Protein AF-A0A2H0VUM6-F1 (afdb_monomer)

Radius of gyration: 13.94 Å; Cα contacts (8 Å, |Δi|>4): 97; chains: 1; bounding box: 42×25×35 Å

Sequence (114 aa):
MEINRKQVVEGFLQNIYRISNKEYQKRIWIEGAGPECHDFDEAVNDFFGDSEPILENYRNYGLSQNQYRILKKFHAEFRIFADEHDIPEEFIDTPEWERIMEMAKEVLKEFGYI

Foldseek 3Di:
DPPPLVVLVVVLLVLLVCLLDLVSQCCCQPVVNDPDVQHPVNSVCSNCVSVVVCLVPVVVSVDDPVLSVLSVVLVVLVVVVVVPDDRCVVPSPPVSSVVSSVSSVVSCVSVVND

Nearest PDB structures (foldseek):
  4tvq-assembly2_C  TM=5.234E-01  e=4.577E+00  Homo sapiens
  5c21-assembly1_B  TM=2.174E-01  e=5.908E+00  Escherichia coli

pLDDT: mean 93.8, std 8.44, range [46.66, 98.81]

Structure (mmCIF, N/CA/C/O backbone):
data_AF-A0A2H0VUM6-F1
#
_entry.id   AF-A0A2H0VUM6-F1
#
loop_
_atom_site.group_PDB
_atom_site.id
_atom_site.type_symbol
_atom_site.label_atom_id
_atom_site.label_alt_id
_atom_site.label_comp_id
_atom_site.label_asym_id
_atom_site.label_entity_id
_atom_site.label_seq_id
_atom_site.pdbx_PDB_ins_code
_atom_site.Cartn_x
_atom_site.Cartn_y
_atom_site.Cartn_z
_atom_site.occ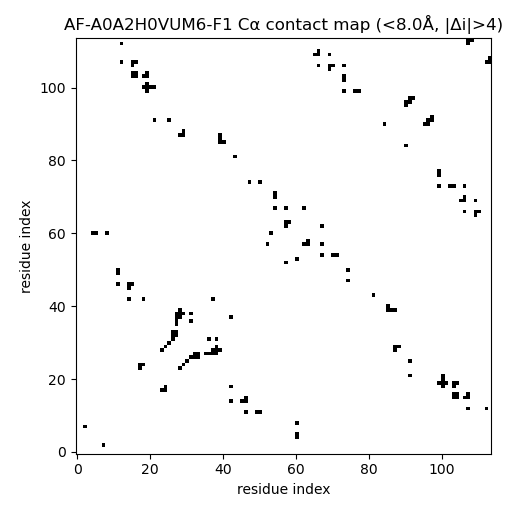upancy
_atom_site.B_iso_or_equiv
_atom_site.auth_seq_id
_atom_site.auth_comp_id
_atom_site.auth_asym_id
_atom_site.auth_atom_id
_atom_site.pdbx_PDB_model_num
ATOM 1 N N . MET A 1 1 ? -26.973 10.665 0.986 1.00 46.66 1 MET A N 1
ATOM 2 C CA . MET A 1 1 ? -26.469 9.316 0.670 1.00 46.66 1 MET A CA 1
ATOM 3 C C . MET A 1 1 ? -25.646 8.885 1.866 1.00 46.66 1 MET A C 1
ATOM 5 O O . MET A 1 1 ? -24.714 9.595 2.215 1.00 46.66 1 MET A O 1
ATOM 9 N N . GLU A 1 2 ? -26.077 7.853 2.584 1.00 53.72 2 GLU A N 1
ATOM 10 C CA . GLU A 1 2 ? -25.372 7.384 3.778 1.00 53.72 2 GLU A CA 1
ATOM 11 C C . GLU A 1 2 ? -24.123 6.630 3.309 1.00 53.72 2 GLU A C 1
ATOM 13 O O . GLU A 1 2 ? -24.228 5.592 2.659 1.00 53.72 2 GLU A O 1
ATOM 18 N N . ILE A 1 3 ? -22.942 7.214 3.522 1.00 62.81 3 ILE A N 1
ATOM 19 C CA . ILE A 1 3 ? -21.677 6.595 3.123 1.00 62.81 3 ILE A CA 1
ATOM 20 C C . ILE A 1 3 ? -21.480 5.368 4.010 1.00 62.81 3 ILE A C 1
ATOM 22 O O . ILE A 1 3 ? -21.341 5.486 5.230 1.00 62.81 3 ILE A O 1
ATOM 26 N N . ASN A 1 4 ? -21.465 4.180 3.406 1.00 81.50 4 ASN A N 1
ATOM 27 C CA . ASN A 1 4 ? -21.176 2.954 4.132 1.00 81.50 4 ASN A CA 1
ATOM 28 C C . ASN A 1 4 ? -19.683 2.913 4.469 1.00 81.50 4 ASN A C 1
ATOM 30 O O . ASN A 1 4 ? -18.860 2.402 3.713 1.00 81.50 4 ASN A O 1
ATOM 34 N N . ARG A 1 5 ? -19.346 3.457 5.638 1.00 80.94 5 ARG A N 1
ATOM 35 C CA . ARG A 1 5 ? -17.989 3.531 6.191 1.00 80.94 5 ARG A CA 1
ATOM 36 C C . ARG A 1 5 ? -17.198 2.233 6.043 1.00 80.94 5 ARG A C 1
ATOM 38 O O . ARG A 1 5 ? -16.007 2.277 5.761 1.00 80.94 5 ARG A O 1
ATOM 45 N N . LYS A 1 6 ? -17.852 1.087 6.254 1.00 83.06 6 LYS A N 1
ATOM 46 C CA . LYS A 1 6 ? -17.199 -0.220 6.158 1.00 83.06 6 LYS A CA 1
ATOM 47 C C . LYS A 1 6 ? -16.758 -0.509 4.724 1.00 83.06 6 LYS A C 1
ATOM 49 O O . LYS A 1 6 ? -15.620 -0.906 4.537 1.00 83.06 6 LYS A O 1
ATOM 54 N N . GLN A 1 7 ? -17.621 -0.253 3.742 1.00 86.06 7 GLN A N 1
ATOM 55 C CA . GLN A 1 7 ? -17.286 -0.437 2.326 1.00 86.06 7 GLN A CA 1
ATOM 56 C C . GLN A 1 7 ? -16.155 0.493 1.881 1.00 86.06 7 GLN A C 1
ATOM 58 O O . GLN A 1 7 ? -15.274 0.051 1.155 1.00 86.06 7 GLN A O 1
ATOM 63 N N . VAL A 1 8 ? -16.140 1.744 2.356 1.00 87.81 8 VAL A N 1
ATOM 64 C CA . VAL A 1 8 ? -15.053 2.688 2.041 1.00 87.81 8 VAL A CA 1
ATOM 65 C C . VAL A 1 8 ? -13.718 2.191 2.591 1.00 87.81 8 VAL A C 1
ATOM 67 O O . VAL A 1 8 ? -12.744 2.109 1.854 1.00 87.81 8 VAL A O 1
ATOM 70 N N . VAL A 1 9 ? -13.670 1.802 3.870 1.00 90.94 9 VAL A N 1
ATOM 71 C CA . VAL A 1 9 ? -12.433 1.286 4.480 1.00 90.94 9 VAL A CA 1
ATOM 72 C C . VAL A 1 9 ? -11.999 -0.032 3.832 1.00 90.94 9 VAL A C 1
ATOM 74 O O . VAL A 1 9 ? -10.809 -0.259 3.658 1.00 90.94 9 VAL A O 1
ATOM 77 N N . GLU A 1 10 ? -12.936 -0.898 3.450 1.00 92.50 10 GLU A N 1
ATOM 78 C CA . GLU A 1 10 ? -12.630 -2.175 2.799 1.00 92.50 10 GLU A CA 1
ATOM 79 C C . GLU A 1 10 ? -12.048 -1.987 1.391 1.00 92.50 10 GLU A C 1
ATOM 81 O O . GLU A 1 10 ? -11.035 -2.610 1.076 1.00 92.50 10 GLU A O 1
ATOM 86 N N . GLY A 1 11 ? -12.615 -1.081 0.585 1.00 91.81 11 GLY A N 1
ATOM 87 C CA . GLY A 1 11 ? -12.054 -0.708 -0.719 1.00 91.81 11 GLY A CA 1
ATOM 88 C C . GLY A 1 11 ? -10.671 -0.068 -0.589 1.00 91.81 11 GLY A C 1
ATOM 89 O O . GLY A 1 11 ? -9.724 -0.477 -1.256 1.00 91.81 11 GLY A O 1
ATOM 90 N N . PHE A 1 12 ? -10.515 0.844 0.369 1.00 95.38 12 PHE A N 1
ATOM 91 C CA . PHE A 1 12 ? -9.230 1.465 0.669 1.00 95.38 12 PHE A CA 1
ATOM 92 C C . PHE A 1 12 ? -8.146 0.439 1.056 1.00 95.38 12 PHE A C 1
ATOM 94 O O . PHE A 1 12 ? -7.015 0.488 0.567 1.00 95.38 12 PHE A O 1
ATOM 101 N N . LEU A 1 13 ? -8.481 -0.537 1.906 1.00 97.31 13 LEU A N 1
ATOM 102 C CA . LEU A 1 13 ? -7.551 -1.603 2.290 1.00 97.31 13 LEU A CA 1
ATOM 103 C C . LEU A 1 13 ? -7.228 -2.541 1.122 1.00 97.31 13 LEU A C 1
ATOM 105 O O . LEU A 1 13 ? -6.107 -3.039 1.045 1.00 97.31 13 LEU A O 1
ATOM 109 N N . GLN A 1 14 ? -8.156 -2.742 0.186 1.00 95.12 14 GLN A N 1
ATOM 110 C CA . GLN A 1 14 ? -7.881 -3.482 -1.044 1.00 95.12 14 GLN A CA 1
ATOM 111 C C . GLN A 1 14 ? -6.832 -2.769 -1.915 1.00 95.12 14 GLN A C 1
ATOM 113 O O . GLN A 1 14 ? -5.953 -3.430 -2.472 1.00 95.12 14 GLN A O 1
ATOM 118 N N . ASN A 1 15 ? -6.863 -1.435 -1.980 1.00 94.75 15 ASN A N 1
ATOM 119 C CA . ASN A 1 15 ? -5.839 -0.650 -2.675 1.00 94.75 15 ASN A CA 1
ATOM 120 C C . ASN A 1 15 ? -4.464 -0.803 -2.005 1.00 94.75 15 ASN A C 1
ATOM 122 O O . ASN A 1 15 ? -3.478 -1.121 -2.672 1.00 94.75 15 ASN A O 1
ATOM 126 N N . ILE A 1 16 ? -4.398 -0.719 -0.672 1.00 98.12 16 ILE A N 1
ATOM 127 C CA . ILE A 1 16 ? -3.151 -0.974 0.075 1.00 98.12 16 ILE A CA 1
ATOM 128 C C . ILE A 1 16 ? -2.664 -2.417 -0.128 1.00 98.12 16 ILE A C 1
ATOM 130 O O . ILE A 1 16 ? -1.463 -2.659 -0.255 1.00 98.12 16 ILE A O 1
ATOM 134 N N . TYR A 1 17 ? -3.576 -3.389 -0.206 1.00 97.69 17 TYR A N 1
ATOM 135 C CA . TYR A 1 17 ? -3.230 -4.784 -0.474 1.00 97.69 17 TYR A CA 1
ATOM 136 C C . TYR A 1 17 ? -2.526 -4.957 -1.822 1.00 97.69 17 TYR A C 1
ATOM 138 O O . TYR A 1 17 ? -1.503 -5.642 -1.886 1.00 97.69 17 TYR A O 1
ATOM 146 N N . ARG A 1 18 ? -2.999 -4.284 -2.875 1.00 95.69 18 ARG A N 1
ATOM 147 C CA . ARG A 1 18 ? -2.335 -4.269 -4.190 1.00 95.69 18 ARG A CA 1
ATOM 148 C C . ARG A 1 18 ? -0.933 -3.652 -4.113 1.00 95.69 18 ARG A C 1
ATOM 150 O O . ARG A 1 18 ? 0.016 -4.233 -4.638 1.00 95.69 18 ARG A O 1
ATOM 157 N N . ILE A 1 19 ? -0.766 -2.556 -3.369 1.00 97.81 19 ILE A N 1
ATOM 158 C CA . ILE A 1 19 ? 0.546 -1.922 -3.115 1.00 97.81 19 ILE A CA 1
ATOM 159 C C . ILE A 1 19 ? 1.472 -2.829 -2.281 1.00 97.81 19 ILE A C 1
ATOM 161 O O . ILE A 1 19 ? 2.690 -2.745 -2.375 1.00 97.81 19 ILE A O 1
ATOM 165 N N . SER A 1 20 ? 0.931 -3.756 -1.495 1.00 98.25 20 SER A N 1
ATOM 166 C CA . SER A 1 20 ? 1.733 -4.690 -0.695 1.00 98.25 20 SER A CA 1
ATOM 167 C C . SER A 1 20 ? 2.216 -5.939 -1.455 1.00 98.25 20 SER A C 1
ATOM 169 O O . SER A 1 20 ? 2.960 -6.752 -0.894 1.00 98.25 20 SER A O 1
ATOM 171 N N . ASN A 1 21 ? 1.773 -6.133 -2.703 1.00 97.31 21 ASN A N 1
ATOM 172 C CA . ASN A 1 21 ? 1.884 -7.398 -3.426 1.00 97.31 21 ASN A CA 1
ATOM 173 C C . ASN A 1 21 ? 2.691 -7.261 -4.729 1.00 97.31 21 ASN A C 1
ATOM 175 O O . ASN A 1 21 ? 2.147 -6.947 -5.786 1.00 97.31 21 ASN A O 1
ATOM 179 N N . LYS A 1 22 ? 3.984 -7.593 -4.661 1.00 97.56 22 LYS A N 1
ATOM 180 C CA . LYS A 1 22 ? 4.906 -7.555 -5.809 1.00 97.56 22 LYS A CA 1
ATOM 181 C C . LYS A 1 22 ? 4.439 -8.388 -7.007 1.00 97.56 22 LYS A C 1
ATOM 183 O O . LYS A 1 22 ? 4.579 -7.942 -8.140 1.00 97.56 22 LYS A O 1
ATOM 188 N N . GLU A 1 23 ? 3.879 -9.575 -6.781 1.00 96.00 23 GLU A N 1
ATOM 189 C CA . GLU A 1 23 ? 3.407 -10.440 -7.875 1.00 96.00 23 GLU A CA 1
ATOM 190 C C . GLU A 1 23 ? 2.214 -9.814 -8.604 1.00 96.00 23 GLU A C 1
ATOM 192 O O . GLU A 1 23 ? 2.151 -9.838 -9.832 1.00 96.00 23 GLU A O 1
ATOM 197 N N . TYR A 1 24 ? 1.292 -9.193 -7.858 1.00 95.62 24 TYR A N 1
ATOM 198 C CA . TYR A 1 24 ? 0.211 -8.405 -8.451 1.00 95.62 24 TYR A CA 1
ATOM 199 C C . TYR A 1 24 ? 0.776 -7.257 -9.291 1.00 95.62 24 TYR A C 1
ATOM 201 O O . TYR A 1 24 ? 0.369 -7.080 -10.433 1.00 95.62 24 TYR A O 1
ATOM 209 N N . GLN A 1 25 ? 1.735 -6.512 -8.749 1.00 96.25 25 GLN A N 1
ATOM 210 C CA . GLN A 1 25 ? 2.313 -5.340 -9.407 1.00 96.25 25 GLN A CA 1
ATOM 211 C C . GLN A 1 25 ? 3.041 -5.711 -10.695 1.00 96.25 25 GLN A C 1
ATOM 213 O O . GLN A 1 25 ? 2.798 -5.097 -11.723 1.00 96.25 25 GLN A O 1
ATOM 218 N N . LYS A 1 26 ? 3.875 -6.756 -10.687 1.00 96.06 26 LYS A N 1
ATOM 219 C CA . LYS A 1 26 ? 4.550 -7.221 -11.907 1.00 96.06 26 LYS A CA 1
ATOM 220 C C . LYS A 1 26 ? 3.544 -7.635 -12.977 1.00 96.06 26 LYS A C 1
ATOM 222 O O . LYS A 1 26 ? 3.627 -7.186 -14.115 1.00 96.06 26 LYS A O 1
ATOM 227 N N . ARG A 1 27 ? 2.541 -8.420 -12.591 1.00 95.31 27 ARG A N 1
ATOM 228 C CA . ARG A 1 27 ? 1.514 -8.890 -13.519 1.00 95.31 27 ARG A CA 1
ATOM 229 C C . ARG A 1 27 ? 0.649 -7.753 -14.079 1.00 95.31 27 ARG A C 1
ATOM 231 O O . ARG A 1 27 ? 0.287 -7.786 -15.247 1.00 95.31 27 ARG A O 1
ATOM 238 N N . ILE A 1 28 ? 0.261 -6.780 -13.259 1.00 94.75 28 ILE A N 1
ATOM 239 C CA . ILE A 1 28 ? -0.706 -5.751 -13.666 1.00 94.75 28 ILE A CA 1
ATOM 240 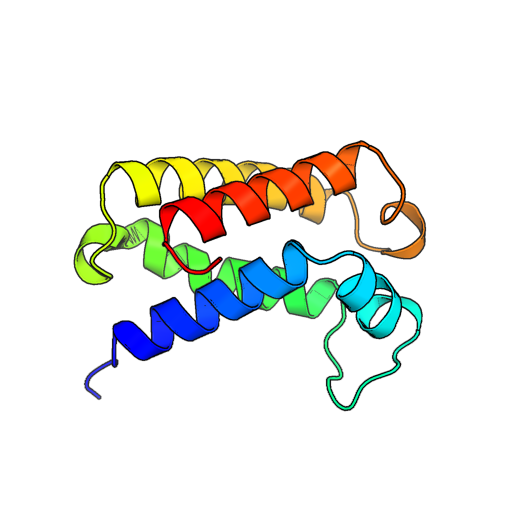C C . ILE A 1 28 ? -0.009 -4.473 -14.141 1.00 94.75 28 ILE A C 1
ATOM 242 O O . ILE A 1 28 ? -0.285 -4.026 -15.247 1.00 94.75 28 ILE A O 1
ATOM 246 N N . TRP A 1 29 ? 0.907 -3.910 -13.351 1.00 95.25 29 TRP A N 1
ATOM 247 C CA . TRP A 1 29 ? 1.548 -2.623 -13.651 1.00 95.25 29 TRP A CA 1
ATOM 248 C C . TRP A 1 29 ? 2.563 -2.711 -14.788 1.00 95.25 29 TRP A C 1
ATOM 250 O O . TRP A 1 29 ? 2.708 -1.750 -15.529 1.00 95.25 29 TRP A O 1
ATOM 260 N N . ILE A 1 30 ? 3.254 -3.848 -14.922 1.00 94.00 30 ILE A N 1
ATOM 261 C CA . ILE A 1 30 ? 4.317 -4.028 -15.925 1.00 94.00 30 ILE A CA 1
ATOM 262 C C . ILE A 1 30 ? 3.803 -4.839 -17.117 1.00 94.00 30 ILE A C 1
ATOM 264 O O . ILE A 1 30 ? 3.908 -4.420 -18.265 1.00 94.00 30 ILE A O 1
ATOM 268 N N . GLU A 1 31 ? 3.228 -6.018 -16.871 1.00 93.69 31 GLU A N 1
ATOM 269 C CA . GLU A 1 31 ? 2.803 -6.905 -17.963 1.00 93.69 31 GLU A CA 1
ATOM 270 C C . GLU A 1 31 ? 1.443 -6.519 -18.570 1.00 93.69 31 GLU A C 1
ATOM 272 O O . GLU A 1 31 ? 1.087 -7.028 -19.636 1.00 93.69 31 GLU A O 1
ATOM 277 N N . GLY A 1 32 ? 0.655 -5.665 -17.901 1.00 89.94 32 GLY A N 1
ATOM 278 C CA . GLY A 1 32 ? -0.718 -5.348 -18.313 1.00 89.94 32 GLY A CA 1
ATOM 279 C C . GLY A 1 32 ? -1.630 -6.582 -18.359 1.00 89.94 32 GLY A C 1
ATOM 280 O O . GLY A 1 32 ? -2.606 -6.623 -19.110 1.00 89.94 32 GLY A O 1
ATOM 281 N N . ALA A 1 33 ? -1.288 -7.630 -17.606 1.00 85.50 33 ALA A N 1
ATOM 282 C CA . ALA A 1 33 ? -1.883 -8.954 -17.695 1.00 85.50 33 ALA A CA 1
ATOM 283 C C . ALA A 1 33 ? -2.968 -9.159 -16.625 1.00 85.50 33 ALA A C 1
ATOM 285 O O . ALA A 1 33 ? -2.811 -9.913 -15.663 1.00 85.50 33 ALA A O 1
ATOM 286 N N . GLY A 1 34 ? -4.121 -8.523 -16.814 1.00 78.31 34 GLY A N 1
ATOM 287 C CA . GLY A 1 34 ? -5.304 -8.739 -15.982 1.00 78.31 34 GLY A CA 1
ATOM 288 C C . GLY A 1 34 ? -6.560 -8.127 -16.595 1.00 78.31 34 GLY A C 1
ATOM 289 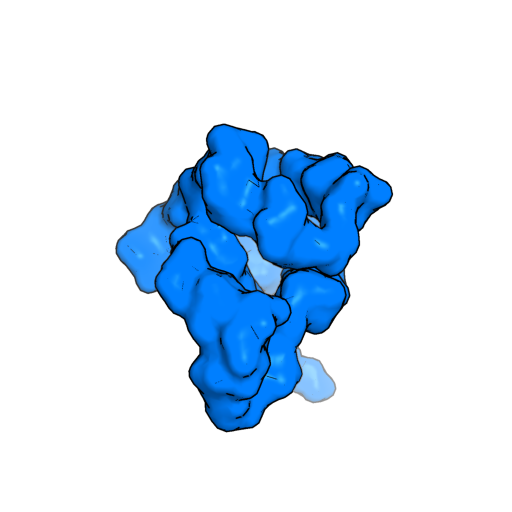O O . GLY A 1 34 ? -6.461 -7.309 -17.507 1.00 78.31 34 GLY A O 1
ATOM 290 N N . PRO A 1 35 ? -7.762 -8.528 -16.143 1.00 77.12 35 PRO A N 1
ATOM 291 C CA . PRO A 1 35 ? -8.980 -7.788 -16.470 1.00 77.12 35 PRO A CA 1
ATOM 292 C C . PRO A 1 35 ? -8.961 -6.361 -15.898 1.00 77.12 35 PRO A C 1
ATOM 294 O O . PRO A 1 35 ? -9.732 -5.517 -16.348 1.00 77.12 35 PRO A O 1
ATOM 297 N N . GLU A 1 36 ? -8.113 -6.099 -14.902 1.00 72.50 36 GLU A N 1
ATOM 298 C CA . GLU A 1 36 ? -7.880 -4.786 -14.324 1.00 72.50 36 GLU A CA 1
ATOM 299 C C . GLU A 1 36 ? -6.884 -3.991 -15.188 1.00 72.50 36 GLU A C 1
ATOM 301 O O . GLU A 1 36 ? -5.691 -4.288 -15.204 1.00 72.50 36 GLU A O 1
ATOM 306 N N . CYS A 1 37 ? -7.353 -2.958 -15.891 1.00 70.62 37 CYS A N 1
ATOM 307 C CA . CYS A 1 37 ? -6.484 -1.864 -16.325 1.00 70.62 37 CYS A CA 1
ATOM 308 C C . CYS A 1 37 ? -6.213 -1.029 -15.073 1.00 70.62 37 CYS A C 1
ATOM 310 O O . CYS A 1 37 ? -7.059 -0.214 -14.751 1.00 70.62 37 CYS A O 1
ATOM 312 N N . HIS A 1 38 ? -5.167 -1.353 -14.306 1.00 83.62 38 HIS A N 1
ATOM 313 C CA . HIS A 1 38 ? -4.831 -0.671 -13.048 1.00 83.62 38 HIS A CA 1
ATOM 314 C C . HIS A 1 38 ? -3.323 -0.565 -12.890 1.00 83.62 38 HIS A C 1
ATOM 316 O O . HIS A 1 38 ? -2.716 -1.430 -12.263 1.00 83.62 38 HIS A O 1
ATOM 322 N N . ASP A 1 39 ? -2.717 0.432 -13.528 1.00 91.81 39 ASP A N 1
ATOM 323 C CA . ASP A 1 39 ? -1.273 0.668 -13.481 1.00 91.81 39 ASP A CA 1
ATOM 324 C C . ASP A 1 39 ? -0.836 1.375 -12.182 1.00 91.81 39 ASP A C 1
ATOM 326 O O . ASP A 1 39 ? -1.596 1.506 -11.216 1.00 91.81 39 ASP A O 1
ATOM 330 N N . PHE A 1 40 ? 0.440 1.754 -12.113 1.00 95.62 40 PHE A N 1
ATOM 331 C CA . PHE A 1 40 ? 0.987 2.416 -10.935 1.00 95.62 40 PHE A CA 1
ATOM 332 C C . PHE A 1 40 ? 0.386 3.807 -10.703 1.00 95.62 40 PHE A C 1
ATOM 334 O O . PHE A 1 40 ? 0.068 4.130 -9.557 1.00 95.62 40 PHE A O 1
ATOM 341 N N . ASP A 1 41 ? 0.151 4.586 -11.760 1.00 94.88 41 ASP A N 1
ATOM 342 C CA . ASP A 1 41 ? -0.453 5.917 -11.661 1.00 94.88 41 ASP A CA 1
ATOM 343 C C . ASP A 1 41 ? -1.884 5.829 -11.123 1.00 94.88 41 ASP A C 1
ATOM 345 O O . ASP A 1 41 ? -2.290 6.614 -10.261 1.00 94.88 41 ASP A O 1
ATOM 349 N N . GLU A 1 42 ? -2.660 4.844 -11.578 1.00 93.94 42 GLU A N 1
ATOM 350 C CA . GLU A 1 42 ? -3.984 4.574 -11.022 1.00 93.94 42 GLU A CA 1
ATOM 351 C C . GLU A 1 42 ? -3.910 4.140 -9.553 1.00 93.94 42 GLU A C 1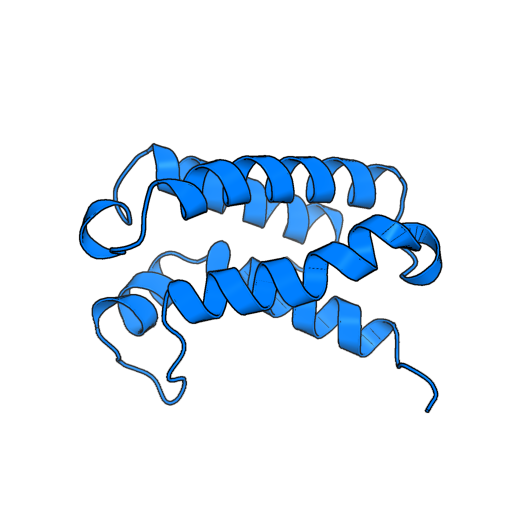
ATOM 353 O O . GLU A 1 42 ? -4.687 4.623 -8.729 1.00 93.94 42 GLU A O 1
ATOM 358 N N . ALA A 1 43 ? -2.943 3.297 -9.178 1.00 94.94 43 ALA A N 1
ATOM 359 C CA . ALA A 1 43 ? -2.749 2.900 -7.783 1.00 94.94 43 ALA A CA 1
ATOM 360 C C . ALA A 1 43 ? -2.382 4.082 -6.868 1.00 94.94 43 ALA A C 1
ATOM 362 O O . ALA A 1 43 ? -2.872 4.160 -5.737 1.00 94.94 43 ALA A O 1
ATOM 363 N N . VAL A 1 44 ? -1.548 5.003 -7.353 1.00 97.00 44 VAL A N 1
ATOM 364 C CA . VAL A 1 44 ? -1.187 6.260 -6.683 1.00 97.00 44 VAL A CA 1
ATOM 365 C C . VAL A 1 44 ? -2.420 7.148 -6.517 1.00 97.00 44 VAL A C 1
ATOM 367 O O . VAL 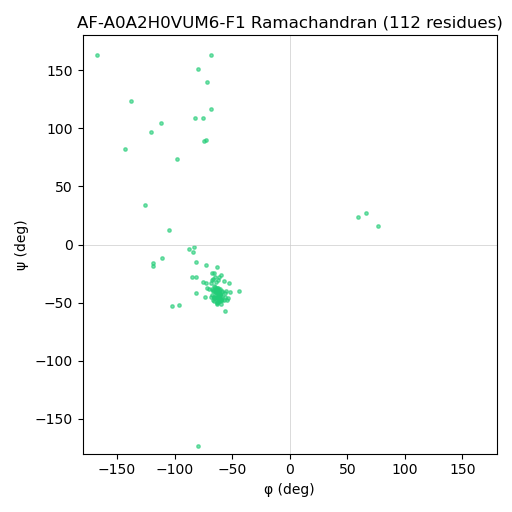A 1 44 ? -2.724 7.578 -5.399 1.00 97.00 44 VAL A O 1
ATOM 370 N N . ASN A 1 45 ? -3.167 7.380 -7.599 1.00 95.75 45 ASN A N 1
ATOM 371 C CA . ASN A 1 45 ? -4.364 8.222 -7.589 1.00 95.75 45 ASN A CA 1
ATOM 372 C C . ASN A 1 45 ? -5.446 7.679 -6.651 1.00 95.75 45 ASN A C 1
ATOM 374 O O . ASN A 1 45 ? -5.962 8.427 -5.818 1.00 95.75 45 ASN A O 1
ATOM 378 N N . ASP A 1 46 ? -5.751 6.385 -6.739 1.00 94.69 46 ASP A N 1
ATOM 379 C CA . ASP A 1 46 ? -6.737 5.732 -5.879 1.00 94.69 46 ASP A CA 1
ATOM 380 C C . ASP A 1 46 ? -6.324 5.813 -4.408 1.00 94.69 46 ASP A C 1
ATOM 382 O O . ASP A 1 46 ? -7.123 6.183 -3.544 1.00 94.69 46 ASP A O 1
ATOM 386 N N . PHE A 1 47 ? -5.055 5.514 -4.102 1.00 97.06 47 PHE A N 1
ATOM 387 C CA . PHE A 1 47 ? -4.573 5.559 -2.728 1.00 97.06 47 PHE A CA 1
ATOM 388 C C . PHE A 1 47 ? -4.696 6.960 -2.131 1.00 97.06 47 PHE A C 1
ATOM 390 O O . PHE A 1 47 ? -5.201 7.100 -1.014 1.00 97.06 47 PHE A O 1
ATOM 397 N N . PHE A 1 48 ? -4.238 8.001 -2.829 1.00 96.81 48 PHE A N 1
ATOM 398 C CA . PHE A 1 48 ? -4.284 9.362 -2.296 1.00 96.81 48 PHE A CA 1
ATOM 399 C C . PHE A 1 48 ? -5.705 9.929 -2.264 1.00 96.81 48 PHE A C 1
ATOM 401 O O . PHE A 1 48 ? -6.078 10.544 -1.264 1.00 96.81 48 PHE A O 1
ATOM 408 N N . GLY A 1 49 ? -6.528 9.628 -3.272 1.00 94.56 49 GLY A N 1
ATOM 409 C CA . GLY A 1 49 ? -7.943 9.996 -3.288 1.00 94.56 49 GLY A CA 1
ATOM 410 C C . GLY A 1 49 ? -8.726 9.418 -2.105 1.00 94.56 49 GLY A C 1
ATOM 411 O O . GLY A 1 49 ? -9.536 10.123 -1.499 1.00 94.56 49 GLY A O 1
ATOM 412 N N . ASP A 1 50 ? -8.446 8.170 -1.722 1.00 94.00 50 ASP A N 1
ATOM 413 C CA . ASP A 1 50 ? -9.103 7.519 -0.584 1.00 94.00 50 ASP A CA 1
ATOM 414 C C . ASP A 1 50 ? -8.495 7.918 0.770 1.00 94.00 50 ASP A C 1
ATOM 416 O O . ASP A 1 50 ? -9.206 8.114 1.763 1.00 94.00 50 ASP A O 1
ATOM 420 N N . SER A 1 51 ? -7.167 8.011 0.854 1.00 95.38 51 SER A N 1
ATOM 421 C CA . SER A 1 51 ? -6.472 8.188 2.133 1.00 95.38 51 SER A CA 1
ATOM 422 C C . SER A 1 51 ? -6.574 9.602 2.695 1.00 95.38 51 SER A C 1
ATOM 424 O O . SER A 1 51 ? -6.639 9.742 3.918 1.00 95.38 51 SER A O 1
ATOM 426 N N . GLU A 1 52 ? -6.631 10.639 1.858 1.00 95.25 52 GLU A N 1
ATOM 427 C CA . GLU A 1 52 ? -6.776 12.033 2.295 1.00 95.25 52 GLU A CA 1
ATOM 428 C C . GLU A 1 52 ? -8.025 12.251 3.175 1.00 95.25 52 GLU A C 1
ATOM 430 O O . GLU A 1 52 ? -7.869 12.613 4.351 1.00 95.25 52 GLU A O 1
ATOM 435 N N . PRO A 1 53 ? -9.258 11.943 2.718 1.00 93.69 53 PRO A N 1
ATOM 436 C CA . PRO A 1 53 ? -10.451 12.124 3.542 1.00 93.69 53 PRO A CA 1
ATOM 437 C C . PRO A 1 53 ? -10.454 11.222 4.785 1.00 93.69 53 PRO A C 1
ATOM 439 O O . PRO A 1 53 ? -10.974 11.624 5.835 1.00 93.69 53 PRO A O 1
ATOM 442 N N . ILE A 1 54 ? -9.863 10.021 4.702 1.00 94.56 54 ILE A N 1
ATOM 443 C CA . ILE A 1 54 ? -9.709 9.115 5.849 1.00 94.56 54 ILE A CA 1
ATOM 444 C C . ILE A 1 54 ? -8.772 9.725 6.893 1.00 94.56 54 ILE A C 1
ATOM 446 O O . ILE A 1 54 ? -9.094 9.706 8.079 1.00 94.56 54 ILE A O 1
ATOM 450 N N . LEU A 1 55 ? -7.631 10.284 6.496 1.00 96.75 55 LEU A N 1
ATOM 451 C CA . LEU A 1 55 ? -6.650 10.859 7.416 1.00 96.75 55 LEU A CA 1
ATOM 452 C C . LEU A 1 55 ? -7.151 12.147 8.074 1.00 96.75 55 LEU A C 1
ATOM 454 O O . LEU A 1 55 ? -6.923 12.339 9.272 1.00 96.75 55 LEU A O 1
ATOM 458 N N . GLU A 1 56 ? -7.862 12.997 7.335 1.00 96.44 56 GLU A N 1
ATOM 459 C CA . GLU A 1 56 ? -8.476 14.215 7.876 1.00 96.44 56 GLU A CA 1
ATOM 460 C C . GLU A 1 56 ? -9.541 13.904 8.936 1.00 96.44 56 GLU A C 1
ATOM 462 O O . GLU A 1 56 ? -9.648 14.598 9.948 1.00 96.44 56 GLU A O 1
ATOM 467 N N . ASN A 1 57 ? -10.307 12.827 8.735 1.00 94.62 57 ASN A N 1
ATOM 468 C CA . ASN A 1 57 ? -11.487 12.506 9.534 1.00 94.62 57 ASN A CA 1
ATOM 469 C C . ASN A 1 57 ? -11.445 11.092 10.139 1.00 94.62 57 ASN A C 1
ATOM 471 O O . ASN A 1 57 ? -12.487 10.459 10.303 1.00 94.62 57 ASN A O 1
ATOM 475 N N . TYR A 1 58 ? -10.266 10.582 10.514 1.00 94.69 58 TYR A N 1
ATOM 476 C CA . TYR A 1 58 ? -10.049 9.155 10.831 1.00 94.69 58 TYR A CA 1
ATOM 477 C C . TYR A 1 58 ? -11.018 8.563 11.867 1.00 94.69 58 TYR A C 1
ATOM 479 O O . TYR A 1 58 ? -11.417 7.401 11.768 1.00 94.69 58 TYR A O 1
ATOM 487 N N . ARG A 1 59 ? -11.466 9.368 12.840 1.00 95.06 59 ARG A N 1
ATOM 488 C CA . ARG A 1 59 ? -12.452 8.947 13.850 1.00 95.06 59 ARG A CA 1
ATOM 489 C C . ARG A 1 59 ? -13.824 8.657 13.244 1.00 95.06 59 ARG A C 1
ATOM 491 O O . ARG A 1 59 ? -14.479 7.711 13.673 1.00 95.06 59 ARG A O 1
ATOM 498 N N . ASN A 1 60 ? -14.233 9.411 12.223 1.00 93.44 60 ASN A N 1
ATOM 499 C CA . ASN A 1 60 ? -15.484 9.177 11.497 1.00 93.44 60 ASN A CA 1
ATOM 500 C C . ASN A 1 60 ? -15.425 7.855 10.725 1.00 93.44 60 ASN A C 1
ATOM 502 O O . ASN A 1 60 ? -16.443 7.176 10.606 1.00 93.44 60 ASN A O 1
ATOM 506 N N . TYR A 1 61 ? -14.222 7.449 10.303 1.00 92.19 61 TYR A N 1
ATOM 507 C CA . TYR A 1 61 ? -13.938 6.155 9.678 1.00 92.19 61 TYR A CA 1
ATOM 508 C C . TYR A 1 61 ? -13.725 5.009 10.682 1.00 92.19 61 TYR A C 1
ATOM 510 O O . TYR A 1 61 ? -13.639 3.849 10.289 1.00 92.19 61 TYR A O 1
ATOM 518 N N . GLY A 1 62 ? -13.765 5.298 11.986 1.00 92.62 62 GLY A N 1
ATOM 519 C CA . GLY A 1 62 ? -13.642 4.294 13.042 1.00 92.62 62 GLY A CA 1
ATOM 520 C C . GLY A 1 62 ? -12.213 3.807 13.276 1.00 92.62 62 GLY A C 1
ATOM 521 O O . GLY A 1 62 ? -12.042 2.777 13.922 1.00 92.62 62 GLY A O 1
ATOM 522 N N . LEU A 1 63 ? -11.206 4.530 12.778 1.00 95.25 63 LEU A N 1
ATOM 523 C CA . LEU A 1 63 ? -9.805 4.178 12.989 1.00 95.25 63 LEU A CA 1
ATOM 524 C C . LEU A 1 63 ? -9.396 4.446 14.440 1.00 95.25 63 LEU A C 1
ATOM 526 O O . LEU A 1 63 ? -9.722 5.484 15.030 1.00 95.25 63 LEU A O 1
ATOM 530 N N . SER A 1 64 ? -8.609 3.525 14.991 1.00 96.94 64 SER A N 1
ATOM 531 C CA . SER A 1 64 ? -7.887 3.742 16.240 1.00 96.94 64 SER A CA 1
ATOM 532 C C . SER A 1 64 ? -6.782 4.790 16.054 1.00 96.94 64 SER A C 1
ATOM 534 O O . SER A 1 64 ? -6.338 5.087 14.942 1.00 96.94 64 SER A O 1
ATOM 536 N N . GLN A 1 65 ? -6.279 5.343 17.160 1.00 97.62 65 GLN A N 1
ATOM 537 C CA . GLN A 1 65 ? -5.144 6.268 17.100 1.00 97.62 65 GLN A CA 1
ATOM 538 C C . GLN A 1 65 ? -3.876 5.596 16.546 1.00 97.62 65 GLN A C 1
ATOM 540 O O . GLN A 1 65 ? -3.067 6.260 15.897 1.00 97.62 65 GLN A O 1
ATOM 545 N N . ASN A 1 66 ? -3.703 4.289 16.775 1.00 97.94 66 ASN A N 1
ATOM 546 C CA . ASN A 1 66 ? -2.557 3.549 16.255 1.00 97.94 66 ASN A CA 1
ATOM 547 C C . ASN A 1 66 ? -2.684 3.298 14.745 1.00 97.94 66 ASN A C 1
ATOM 549 O O . ASN A 1 66 ? -1.745 3.600 14.013 1.00 97.94 66 ASN A O 1
ATOM 553 N N . GLN A 1 67 ? -3.866 2.878 14.281 1.00 97.94 67 GLN A N 1
ATOM 554 C CA . GLN A 1 67 ? -4.201 2.751 12.857 1.00 97.94 67 GLN A CA 1
ATOM 555 C C . GLN A 1 67 ? -3.957 4.062 12.109 1.00 97.94 67 GLN A C 1
ATOM 557 O O . GLN A 1 67 ? -3.259 4.076 11.098 1.00 97.94 67 GLN A O 1
ATOM 562 N N . TYR A 1 68 ? -4.443 5.181 12.656 1.00 98.25 68 TYR A N 1
ATOM 563 C CA . TYR A 1 68 ? -4.180 6.512 12.110 1.00 98.25 68 TYR A CA 1
ATOM 564 C C . TYR A 1 68 ? -2.680 6.818 12.017 1.00 98.25 68 TYR A C 1
ATOM 566 O O . TYR A 1 68 ? -2.204 7.280 10.984 1.00 98.25 68 TYR A O 1
ATOM 574 N N . ARG A 1 69 ? -1.917 6.559 13.086 1.00 98.44 69 ARG A N 1
ATOM 575 C CA . ARG A 1 69 ? -0.479 6.859 13.136 1.00 98.44 69 ARG A CA 1
ATOM 576 C C . ARG A 1 69 ? 0.310 6.067 12.093 1.00 98.44 69 ARG A C 1
ATOM 578 O O . ARG A 1 69 ? 1.168 6.647 11.431 1.00 98.44 69 ARG A O 1
ATOM 585 N N . ILE A 1 70 ? 0.049 4.766 11.972 1.00 98.44 70 ILE A N 1
ATOM 586 C CA . ILE A 1 70 ? 0.751 3.899 11.016 1.00 98.44 70 ILE A CA 1
ATOM 587 C C . ILE A 1 70 ? 0.356 4.277 9.588 1.00 98.44 70 ILE A C 1
ATOM 589 O O . ILE A 1 70 ? 1.239 4.488 8.758 1.00 98.44 70 ILE A O 1
ATOM 593 N N . LEU A 1 71 ? -0.940 4.485 9.329 1.00 98.44 71 LEU A N 1
ATOM 594 C CA . LEU A 1 71 ? -1.408 4.910 8.014 1.00 98.44 71 LEU A CA 1
ATOM 595 C C . LEU A 1 71 ? -0.809 6.259 7.597 1.00 98.44 71 LEU A C 1
ATOM 597 O O . LEU A 1 71 ? -0.331 6.400 6.478 1.00 98.44 71 LEU A O 1
ATOM 601 N N . LYS A 1 72 ? -0.774 7.242 8.502 1.00 98.50 72 LYS A N 1
ATOM 602 C CA . LYS A 1 72 ? -0.191 8.560 8.220 1.00 98.50 72 LYS A CA 1
ATOM 603 C C . LYS A 1 72 ? 1.292 8.470 7.860 1.00 98.50 72 LYS A C 1
ATOM 605 O O . LYS A 1 72 ? 1.755 9.210 6.997 1.00 98.50 72 LYS A O 1
ATOM 610 N N . LYS A 1 73 ? 2.037 7.578 8.522 1.00 98.56 73 LYS A N 1
ATOM 611 C CA . LYS A 1 73 ? 3.449 7.334 8.209 1.00 98.56 73 LYS A CA 1
ATOM 612 C C . LYS A 1 73 ? 3.598 6.725 6.813 1.00 98.56 73 LYS A C 1
ATOM 614 O O . LYS A 1 73 ? 4.399 7.223 6.035 1.00 98.56 73 LYS A O 1
ATOM 619 N N . PHE A 1 74 ? 2.815 5.692 6.500 1.00 98.69 74 PHE A N 1
ATOM 620 C CA . PHE A 1 74 ? 2.814 5.075 5.173 1.00 98.69 74 PHE A CA 1
ATOM 621 C C . PHE A 1 74 ? 2.455 6.078 4.073 1.00 98.69 74 PHE A C 1
ATOM 623 O O . PHE A 1 74 ? 3.202 6.203 3.113 1.00 98.69 74 PHE A O 1
ATOM 630 N N . HIS A 1 75 ? 1.392 6.865 4.262 1.00 98.50 75 HIS A N 1
ATOM 631 C CA . HIS A 1 75 ? 0.989 7.917 3.328 1.00 98.50 75 HIS A CA 1
ATOM 632 C C . HIS A 1 75 ? 2.127 8.895 3.013 1.00 98.50 75 HIS A C 1
ATOM 634 O O . HIS A 1 75 ? 2.332 9.252 1.859 1.00 98.50 75 HIS A O 1
ATOM 640 N N . ALA A 1 76 ? 2.854 9.361 4.033 1.00 98.50 76 ALA A N 1
ATOM 641 C CA . ALA A 1 76 ? 3.941 10.317 3.836 1.00 98.50 76 ALA A CA 1
ATOM 642 C C . ALA A 1 76 ? 5.110 9.716 3.040 1.00 98.50 76 ALA A C 1
ATOM 644 O O . ALA A 1 76 ? 5.587 10.348 2.105 1.00 98.50 76 ALA A O 1
ATOM 645 N N . GLU A 1 77 ? 5.545 8.501 3.382 1.00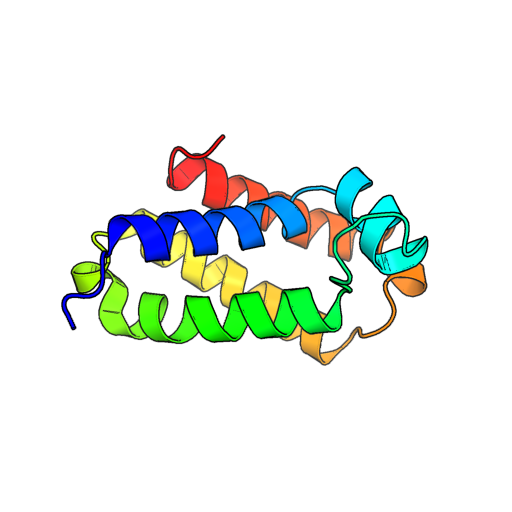 98.56 77 GLU A N 1
ATOM 646 C CA . GLU A 1 77 ? 6.643 7.832 2.669 1.00 98.56 77 GLU A CA 1
ATOM 647 C C . GLU A 1 77 ? 6.243 7.453 1.241 1.00 98.56 77 GLU A C 1
ATOM 649 O O . GLU A 1 77 ? 7.043 7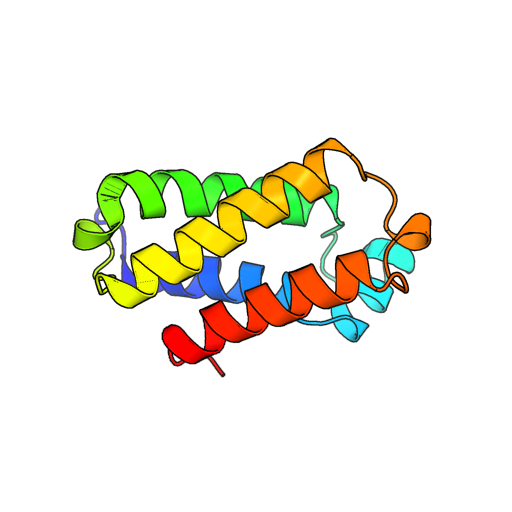.610 0.325 1.00 98.56 77 GLU A O 1
ATOM 654 N N . PHE A 1 78 ? 5.002 7.004 1.032 1.00 98.50 78 PHE A N 1
ATOM 655 C CA . PHE A 1 78 ? 4.529 6.672 -0.307 1.00 98.50 78 PHE A CA 1
ATOM 656 C C . PHE A 1 78 ? 4.380 7.919 -1.185 1.00 98.50 78 PHE A C 1
ATOM 658 O O . PHE A 1 78 ? 4.665 7.842 -2.370 1.00 98.50 78 PHE A O 1
ATOM 665 N N . ARG A 1 79 ? 4.016 9.081 -0.615 1.00 98.12 79 ARG A N 1
ATOM 666 C CA . ARG A 1 79 ? 3.995 10.354 -1.358 1.00 98.12 79 ARG A CA 1
ATOM 667 C C . ARG A 1 79 ? 5.387 10.729 -1.850 1.00 98.12 79 ARG A C 1
ATOM 669 O O . ARG A 1 79 ? 5.539 11.000 -3.027 1.00 98.12 79 ARG A O 1
ATOM 676 N N . ILE A 1 80 ? 6.382 10.697 -0.961 1.00 98.00 80 ILE A N 1
ATOM 677 C CA . ILE A 1 80 ? 7.776 11.003 -1.320 1.00 98.00 80 ILE A CA 1
ATOM 678 C C . ILE A 1 80 ? 8.242 10.091 -2.456 1.00 98.00 80 ILE A C 1
ATOM 680 O O . ILE A 1 80 ? 8.811 10.571 -3.425 1.00 98.00 80 ILE A O 1
ATOM 684 N N . PHE A 1 81 ? 7.950 8.794 -2.353 1.00 98.25 81 PHE A N 1
ATOM 685 C CA . PHE A 1 81 ? 8.299 7.836 -3.394 1.00 98.25 81 PHE A CA 1
ATOM 686 C C . PHE A 1 81 ? 7.587 8.131 -4.725 1.00 98.25 81 PHE A C 1
ATOM 688 O O . PHE A 1 81 ? 8.231 8.203 -5.764 1.00 98.25 81 PHE A O 1
ATOM 695 N N . ALA A 1 82 ? 6.266 8.318 -4.700 1.00 97.12 82 ALA A N 1
ATOM 696 C CA . ALA A 1 82 ? 5.465 8.550 -5.902 1.00 97.12 82 ALA A CA 1
ATOM 697 C C . ALA A 1 82 ? 5.767 9.897 -6.582 1.00 97.12 82 ALA A C 1
ATOM 699 O O . ALA A 1 82 ? 5.559 10.023 -7.777 1.00 97.12 82 ALA A O 1
ATOM 700 N N . ASP A 1 83 ? 6.272 10.894 -5.850 1.00 96.50 83 ASP A N 1
ATOM 701 C CA . ASP A 1 83 ? 6.696 12.172 -6.437 1.00 96.50 83 ASP A CA 1
ATOM 702 C C . ASP A 1 83 ? 8.018 12.046 -7.235 1.00 96.50 83 ASP A C 1
ATOM 704 O O . ASP A 1 83 ? 8.345 12.933 -8.027 1.00 96.50 83 ASP A O 1
ATOM 708 N N . GLU A 1 84 ? 8.798 10.978 -7.018 1.00 96.19 84 GLU A N 1
ATOM 709 C CA . GLU A 1 84 ? 10.123 10.762 -7.627 1.00 96.19 84 GLU A CA 1
ATOM 710 C C . GLU A 1 84 ? 10.156 9.607 -8.646 1.00 96.19 84 GLU A C 1
ATOM 712 O O . GLU A 1 84 ? 11.133 9.470 -9.390 1.00 96.19 84 GLU A O 1
ATOM 717 N N . HIS A 1 85 ? 9.106 8.786 -8.705 1.00 95.88 85 HIS A N 1
ATOM 718 C CA . HIS A 1 85 ? 9.069 7.557 -9.491 1.00 95.88 85 HIS A CA 1
ATOM 719 C C . HIS A 1 85 ? 7.733 7.381 -10.205 1.00 95.88 85 HIS A C 1
ATOM 721 O O . HIS A 1 85 ? 6.719 7.243 -9.536 1.00 95.88 85 HIS A O 1
ATOM 727 N N . ASP A 1 86 ? 7.771 7.240 -11.533 1.00 93.06 86 ASP A 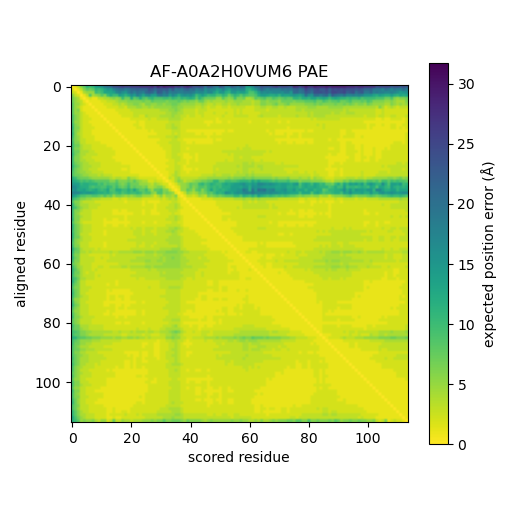N 1
ATOM 728 C CA . ASP A 1 86 ? 6.572 7.010 -12.360 1.00 93.06 86 ASP A CA 1
ATOM 729 C C . ASP A 1 86 ? 6.614 5.672 -13.130 1.00 93.06 86 ASP A C 1
ATOM 731 O O . ASP A 1 86 ? 5.595 5.205 -13.629 1.00 93.06 86 ASP A O 1
ATOM 735 N N . ILE A 1 87 ? 7.786 5.029 -13.255 1.00 96.12 87 ILE A N 1
ATOM 736 C CA . ILE A 1 87 ? 7.987 3.855 -14.128 1.00 96.12 87 ILE A CA 1
ATOM 737 C C . ILE A 1 87 ? 8.244 2.593 -13.284 1.00 96.12 87 ILE A C 1
ATOM 739 O O . ILE A 1 87 ? 9.358 2.421 -12.774 1.00 96.12 87 ILE A O 1
ATOM 743 N N . PRO A 1 88 ? 7.263 1.677 -13.144 1.00 96.75 88 PRO A N 1
ATOM 744 C CA . PRO A 1 88 ? 7.379 0.474 -12.316 1.00 96.75 88 PRO A CA 1
ATOM 745 C C . PRO A 1 88 ? 8.610 -0.380 -12.598 1.00 96.75 88 PRO A C 1
ATOM 747 O O . PRO A 1 88 ? 9.260 -0.856 -11.668 1.00 96.75 88 PRO A O 1
ATOM 750 N N . GLU A 1 89 ? 8.978 -0.555 -13.862 1.00 97.19 89 GLU A N 1
ATOM 751 C CA . GLU A 1 89 ? 10.130 -1.351 -14.282 1.00 97.19 89 GLU A CA 1
ATOM 752 C C . GLU A 1 89 ? 11.457 -0.842 -13.705 1.00 97.19 89 GLU A C 1
ATOM 754 O O . GLU A 1 89 ? 12.387 -1.632 -13.529 1.00 97.19 89 GLU A O 1
ATOM 759 N N . GLU A 1 90 ? 11.552 0.450 -13.383 1.00 97.88 90 GLU A N 1
ATOM 760 C CA . GLU A 1 90 ? 12.764 1.055 -12.829 1.00 97.88 90 GLU A CA 1
ATOM 761 C C . GLU A 1 90 ? 12.904 0.814 -11.324 1.00 97.88 90 GLU A C 1
ATOM 763 O O . GLU A 1 90 ? 14.025 0.744 -10.813 1.00 97.88 90 GLU A O 1
ATOM 768 N N . PHE A 1 91 ? 11.788 0.645 -10.606 1.00 98.06 91 PHE A N 1
ATOM 769 C CA . PHE A 1 91 ? 11.800 0.606 -9.145 1.00 98.06 91 PHE A CA 1
ATOM 770 C C . PHE A 1 91 ? 11.305 -0.700 -8.517 1.00 98.06 91 PHE A C 1
ATOM 772 O O . PHE A 1 91 ? 11.616 -0.952 -7.352 1.00 98.06 91 PHE A O 1
ATOM 779 N N . ILE A 1 92 ? 10.567 -1.554 -9.234 1.00 97.94 92 ILE A N 1
ATOM 780 C CA . ILE A 1 92 ? 9.836 -2.695 -8.647 1.00 97.94 92 ILE A CA 1
ATOM 781 C C . ILE A 1 92 ? 10.731 -3.663 -7.859 1.00 97.94 92 ILE A C 1
ATOM 783 O O . ILE A 1 92 ? 10.307 -4.273 -6.874 1.00 97.94 92 ILE A O 1
ATOM 787 N N . ASP A 1 93 ? 11.990 -3.811 -8.269 1.00 98.06 93 ASP A N 1
ATOM 788 C CA . ASP A 1 93 ? 12.972 -4.695 -7.636 1.00 98.06 93 ASP A CA 1
ATOM 789 C C . ASP A 1 93 ? 14.015 -3.949 -6.793 1.00 98.06 93 ASP A C 1
ATOM 791 O O . ASP A 1 93 ? 14.998 -4.540 -6.346 1.00 98.06 93 ASP A O 1
ATOM 795 N N . THR A 1 94 ? 13.779 -2.668 -6.512 1.00 98.38 94 THR A N 1
ATOM 796 C CA . THR A 1 94 ? 14.638 -1.872 -5.635 1.00 98.38 94 THR A CA 1
ATOM 797 C C . THR A 1 94 ? 14.348 -2.138 -4.152 1.00 98.38 94 THR A C 1
ATOM 799 O O . THR A 1 94 ? 13.204 -2.418 -3.773 1.00 98.38 94 THR A O 1
ATOM 802 N N . PRO A 1 95 ? 15.359 -1.989 -3.273 1.00 98.25 95 PRO A N 1
ATOM 803 C CA . PRO A 1 95 ? 15.151 -2.033 -1.823 1.00 98.25 95 PRO A CA 1
ATOM 804 C C . PRO A 1 95 ? 14.210 -0.935 -1.315 1.00 98.25 95 PRO A C 1
ATOM 806 O O . PRO A 1 95 ? 13.552 -1.088 -0.287 1.00 98.25 95 PRO A O 1
ATOM 809 N N . GLU A 1 96 ? 14.159 0.192 -2.022 1.00 98.06 96 GLU A N 1
ATOM 810 C CA . GLU A 1 96 ? 13.288 1.304 -1.675 1.00 98.06 96 GLU A CA 1
ATOM 811 C C . GLU A 1 96 ? 11.814 0.936 -1.843 1.00 98.06 96 GLU A C 1
ATOM 813 O O . GLU A 1 96 ? 11.030 1.111 -0.907 1.00 98.06 96 GLU A O 1
ATOM 818 N N . TRP A 1 97 ? 11.454 0.332 -2.976 1.00 98.31 97 TRP A N 1
ATOM 819 C CA . TRP A 1 97 ? 10.098 -0.163 -3.180 1.00 98.31 97 TRP A CA 1
ATOM 820 C C . TRP A 1 97 ? 9.741 -1.292 -2.209 1.00 98.31 97 TRP A C 1
ATOM 822 O O . TRP A 1 97 ? 8.640 -1.322 -1.659 1.00 98.31 97 TRP A O 1
ATOM 832 N N . GLU A 1 98 ? 10.685 -2.192 -1.919 1.00 98.56 98 GLU A N 1
ATOM 833 C CA . GLU A 1 98 ? 10.489 -3.232 -0.904 1.00 98.56 98 GLU A CA 1
ATOM 834 C C . GLU A 1 98 ? 10.114 -2.635 0.461 1.00 98.56 98 GLU A C 1
ATOM 836 O O . GLU A 1 98 ? 9.177 -3.109 1.107 1.00 98.56 98 GLU A O 1
ATOM 84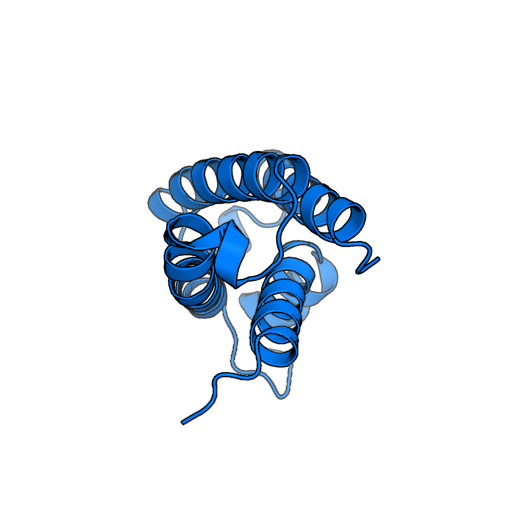1 N N . ARG A 1 99 ? 10.759 -1.533 0.863 1.00 98.62 99 ARG A N 1
ATOM 842 C CA . ARG A 1 99 ? 10.413 -0.798 2.088 1.00 98.62 99 ARG A CA 1
ATOM 843 C C . ARG A 1 99 ? 8.979 -0.259 2.052 1.00 98.62 99 ARG A C 1
ATOM 845 O O . ARG A 1 99 ? 8.271 -0.394 3.050 1.00 98.62 99 ARG A O 1
ATOM 852 N N . ILE A 1 100 ? 8.539 0.324 0.934 1.00 98.69 100 ILE A N 1
ATOM 853 C CA . ILE A 1 100 ? 7.160 0.821 0.770 1.00 98.69 100 ILE A CA 1
ATOM 854 C C . ILE A 1 100 ? 6.150 -0.327 0.891 1.00 98.69 100 ILE A C 1
ATOM 856 O O . ILE A 1 100 ? 5.177 -0.213 1.642 1.00 98.69 100 ILE A O 1
ATOM 860 N N . MET A 1 101 ? 6.405 -1.462 0.236 1.00 98.62 101 MET A N 1
ATOM 861 C CA . MET A 1 101 ? 5.536 -2.638 0.333 1.00 98.62 101 MET A CA 1
ATOM 862 C C . MET A 1 101 ? 5.454 -3.188 1.762 1.00 98.62 101 MET A C 1
ATOM 864 O O . MET A 1 101 ? 4.369 -3.553 2.214 1.00 98.62 101 MET A O 1
ATOM 868 N N . GLU A 1 102 ? 6.567 -3.251 2.497 1.00 98.69 102 GLU A N 1
ATOM 869 C CA . GLU A 1 102 ? 6.549 -3.700 3.895 1.00 98.69 102 GLU A CA 1
ATOM 870 C C . GLU A 1 102 ? 5.742 -2.750 4.787 1.00 98.69 102 GLU A C 1
ATOM 872 O O . GLU A 1 102 ? 4.943 -3.206 5.607 1.00 98.69 102 GLU A O 1
ATOM 877 N N . MET A 1 103 ? 5.845 -1.435 4.574 1.00 98.81 103 MET A N 1
ATOM 878 C CA . MET A 1 103 ? 4.993 -0.465 5.267 1.00 98.81 103 MET A CA 1
ATOM 879 C C . MET A 1 103 ? 3.506 -0.647 4.936 1.00 98.81 103 MET A C 1
ATOM 881 O O . MET A 1 103 ? 2.665 -0.572 5.834 1.00 98.81 103 MET A O 1
ATOM 885 N N . ALA A 1 104 ? 3.167 -0.940 3.678 1.00 98.69 104 ALA A N 1
ATOM 886 C CA . ALA A 1 104 ? 1.800 -1.278 3.290 1.00 98.69 104 ALA A CA 1
ATOM 887 C C . ALA A 1 104 ? 1.304 -2.533 4.038 1.00 98.69 104 ALA A C 1
ATOM 889 O O . ALA A 1 104 ? 0.206 -2.529 4.596 1.00 98.69 104 ALA A O 1
ATOM 890 N N . LYS A 1 105 ? 2.133 -3.583 4.152 1.00 98.69 105 LYS A N 1
ATOM 891 C CA . LYS A 1 105 ? 1.807 -4.791 4.940 1.00 98.69 105 LYS A CA 1
ATOM 892 C C . LYS A 1 105 ? 1.606 -4.483 6.423 1.00 98.69 105 LYS A C 1
ATOM 894 O O . LYS A 1 105 ? 0.722 -5.073 7.043 1.00 98.69 105 LYS A O 1
ATOM 899 N N . GLU A 1 106 ? 2.402 -3.587 7.007 1.00 98.56 106 GLU A N 1
ATOM 900 C CA . GLU A 1 106 ? 2.221 -3.143 8.396 1.00 98.56 106 GLU A CA 1
ATOM 901 C C . GLU A 1 106 ? 0.855 -2.483 8.607 1.00 98.56 106 GLU A C 1
ATOM 903 O O . GLU A 1 106 ? 0.176 -2.791 9.589 1.00 98.56 106 GLU A O 1
ATOM 908 N N . VAL A 1 107 ? 0.419 -1.631 7.671 1.00 98.50 107 VAL A N 1
ATOM 909 C CA . VAL A 1 107 ? -0.927 -1.040 7.704 1.00 98.50 107 VAL A CA 1
ATOM 910 C C . VAL A 1 107 ? -1.987 -2.141 7.656 1.00 98.50 107 VAL A C 1
ATOM 912 O O . VAL A 1 107 ? -2.854 -2.185 8.522 1.00 98.50 107 VAL A O 1
ATOM 915 N N . LEU A 1 108 ? -1.907 -3.074 6.707 1.00 98.50 108 LEU A N 1
ATOM 916 C CA . LEU A 1 108 ? -2.911 -4.139 6.566 1.00 98.50 108 LEU A CA 1
ATOM 917 C C . LEU A 1 108 ? -3.034 -5.007 7.826 1.00 98.50 108 LEU A C 1
ATOM 919 O O . LEU A 1 108 ? -4.150 -5.308 8.251 1.00 98.50 108 LEU A O 1
ATOM 923 N N . LYS A 1 109 ? -1.906 -5.353 8.459 1.00 98.19 109 LYS A N 1
ATOM 924 C CA . LYS A 1 109 ? -1.878 -6.101 9.728 1.00 98.19 109 LYS A CA 1
ATOM 925 C C . LYS A 1 109 ? -2.539 -5.324 10.865 1.00 98.19 109 LYS A C 1
ATOM 927 O O . LYS A 1 109 ? -3.346 -5.880 11.602 1.00 98.19 109 LYS A O 1
ATOM 932 N N . GLU A 1 110 ? -2.239 -4.033 10.997 1.00 97.81 110 GLU A N 1
ATOM 933 C CA . GLU A 1 110 ? -2.836 -3.172 12.029 1.00 97.81 110 GLU A CA 1
ATOM 934 C C . GLU A 1 110 ? -4.357 -2.998 11.843 1.00 97.81 110 GLU A C 1
ATOM 936 O O . GLU A 1 110 ? -5.108 -2.785 12.799 1.00 97.81 110 GLU A O 1
ATOM 941 N N . PHE A 1 111 ? -4.839 -3.106 10.606 1.00 96.06 111 PHE A N 1
ATOM 942 C CA . PHE A 1 111 ? -6.265 -3.089 10.289 1.00 96.06 111 PHE A CA 1
ATOM 943 C C . PHE A 1 111 ? -6.917 -4.480 10.366 1.00 96.06 111 PHE A C 1
ATOM 945 O O . PHE A 1 111 ? -8.135 -4.580 10.224 1.00 96.06 111 PHE A O 1
ATOM 952 N N . GLY A 1 112 ? -6.142 -5.540 10.632 1.00 96.00 112 GLY A N 1
ATOM 953 C CA . GLY A 1 112 ? -6.623 -6.922 10.687 1.00 96.00 112 GLY A CA 1
ATOM 954 C C . GLY A 1 112 ? -7.110 -7.453 9.336 1.00 96.00 112 GLY A C 1
ATOM 955 O O . GLY A 1 112 ? -8.008 -8.291 9.303 1.00 96.00 112 GLY A O 1
ATOM 956 N N . TYR A 1 113 ? -6.574 -6.921 8.234 1.00 96.12 113 TYR A N 1
ATOM 957 C CA . TYR A 1 113 ? -6.957 -7.292 6.869 1.00 96.12 113 TYR A CA 1
ATOM 958 C C . TYR A 1 113 ? -6.204 -8.530 6.358 1.00 96.12 113 TYR A C 1
ATOM 960 O O . TYR A 1 113 ? -6.738 -9.273 5.536 1.00 96.12 113 TYR A O 1
ATOM 968 N N . ILE A 1 114 ? -4.984 -8.758 6.863 1.00 93.25 114 ILE A N 1
ATOM 969 C CA . ILE A 1 114 ? -4.135 -9.934 6.598 1.00 93.25 114 ILE A CA 1
ATOM 970 C C . ILE A 1 114 ? -3.568 -10.519 7.888 1.00 93.25 114 ILE A C 1
ATOM 972 O O . ILE A 1 114 ? -3.468 -9.763 8.884 1.00 93.25 114 ILE A O 1
#

Secondary structure (DSSP, 8-state):
----HHHHHHHHHHHHHHHT-HHHHIIIIIT--SS----HHHHHHHHHHHHHHHHHTTTTTT--HHHHHHHHHHHHHHHHHHHH---HHHHTTSHHHHHHHHHHHHHHHHTT--

Mean predicted aligned error: 3.3 Å

Solvent-accessible surface area (backbone atoms only — not comparable to full-atom values): 6499 Å² total; per-residue (Å²): 132,86,78,58,51,66,60,54,53,51,54,49,50,51,52,40,50,51,61,40,30,67,70,58,38,48,36,24,48,68,65,59,63,54,97,57,92,52,38,61,68,51,53,51,50,54,47,51,67,51,44,50,65,41,68,78,40,31,66,84,64,67,47,49,74,63,49,49,53,50,43,53,53,41,53,53,56,50,48,59,49,56,76,75,52,89,57,62,89,79,38,70,87,36,73,67,46,48,51,52,20,51,46,33,46,52,41,36,44,71,70,67,74,100